Protein AF-A0A9P3B4S5-F1 (afdb_monomer)

Solvent-accessible surface area (backbone atoms only — not comparable to full-atom values): 8811 Å² total; per-residue (Å²): 119,95,88,66,79,85,85,87,73,61,95,88,62,80,88,89,76,61,98,82,65,89,79,79,86,78,86,81,92,60,98,66,88,87,84,85,86,88,80,89,87,71,66,85,89,54,86,69,94,66,66,44,65,79,72,59,53,69,78,61,46,70,78,46,54,72,68,53,29,35,75,46,56,59,28,41,37,67,58,89,98,48,100,57,43,72,52,51,95,89,36,63,26,24,54,78,72,66,72,42,51,73,68,60,48,49,53,54,48,51,54,62,72,64,51,84,52,72,72,78,72,51,63,70,92,78,108

Secondary structure (DSSP, 8-state):
-TT-------TT------TT----PPP--SSS-----------TTSPPSS-HHHHS-HHHHTTS-HHHHHHTTSS-B--TT-S-BS-BTTB-HHHHTTS--HHHHHHHHHHHHTSPPGGGS--GGG-

Foldseek 3Di:
DVPDDDDDDDPPDDDDDDPPDDDDDDDDPDPDDDDDDDDDDDQPVDDDPDQLVVPDDLVNLLVDDPVVCVRSLQWWHDDPPDLIDSDDPSHINCCVSVSDDPVVVVVVVVVVVPPDDPVNVDPPVVD

Sequence (127 aa):
MKQTIPAEMKTGDCLLIGGNVIHAMGENKTEMERKCIQLAVIPSFLTPAEAHPFIIKLETVNKLSKRTQRFVGFRSQYPRGSPGLWTKDYIELALHLGLDDLAGATEDLQDVLNQPKQWDTIDYDKV

Nearest PDB structures (foldseek):
  7fcb-assembly1_C-2  TM=8.392E-01  e=2.815E-03  Aspergillus sp.
  7eyr-assembly1_D-2  TM=8.411E-01  e=1.073E-02  Aspergillus sp.
  7eyr-assembly1_C  TM=8.334E-01  e=1.073E-02  Aspergillus sp.
  7eyr-assembly2_B-3  TM=8.833E-01  e=2.971E-02  Aspergillus sp.
  7eyr-assembly2_A  TM=8.397E-01  e=2.028E-02  Aspergillus sp.

Structure (mmCIF, N/CA/C/O backbone):
data_AF-A0A9P3B4S5-F1
#
_entry.id   AF-A0A9P3B4S5-F1
#
loop_
_atom_site.group_PDB
_atom_site.id
_atom_site.type_symbol
_atom_site.label_atom_id
_atom_site.label_alt_id
_atom_site.label_comp_id
_atom_site.label_asym_id
_atom_site.label_entity_id
_atom_site.label_seq_id
_atom_site.pdbx_PDB_ins_code
_atom_site.Cartn_x
_atom_site.Cartn_y
_atom_site.Cartn_z
_atom_site.occupancy
_atom_site.B_iso_or_equiv
_atom_site.auth_seq_id
_atom_site.auth_comp_id
_atom_site.auth_asym_id
_atom_site.auth_atom_id
_atom_site.pdbx_PDB_model_num
ATOM 1 N N . MET A 1 1 ? -8.907 -7.394 30.475 1.00 60.09 1 MET A N 1
ATOM 2 C CA . MET A 1 1 ? -9.456 -6.053 30.157 1.00 60.09 1 MET A CA 1
ATOM 3 C C . MET A 1 1 ? -8.805 -4.892 30.920 1.00 60.09 1 MET A C 1
ATOM 5 O O . MET A 1 1 ? -8.846 -3.791 30.405 1.00 60.09 1 MET A O 1
ATOM 9 N N . LYS A 1 2 ? -8.161 -5.068 32.090 1.00 78.19 2 LYS A N 1
ATOM 10 C CA . LYS A 1 2 ? -7.534 -3.941 32.830 1.00 78.19 2 LYS A CA 1
ATOM 11 C C . LYS A 1 2 ? -6.265 -3.335 32.189 1.00 78.19 2 LYS A C 1
ATOM 13 O O . LYS A 1 2 ? -5.714 -2.394 32.740 1.00 78.19 2 LYS A O 1
ATOM 18 N N . GLN A 1 3 ? -5.791 -3.881 31.069 1.00 91.88 3 GLN A N 1
ATOM 19 C CA . GLN A 1 3 ? -4.544 -3.468 30.401 1.00 91.88 3 GLN A CA 1
ATOM 20 C C . GLN A 1 3 ? -4.778 -2.909 28.988 1.00 91.88 3 GLN A C 1
ATOM 22 O O . GLN A 1 3 ? -3.834 -2.752 28.225 1.00 91.88 3 GLN A O 1
ATOM 27 N N . THR A 1 4 ? -6.032 -2.646 28.617 1.00 94.31 4 THR A N 1
ATOM 28 C CA . THR A 1 4 ? -6.397 -2.114 27.298 1.00 94.31 4 THR A CA 1
ATOM 29 C C . THR A 1 4 ? -6.997 -0.727 27.449 1.00 94.31 4 THR A C 1
ATOM 31 O O . THR A 1 4 ? -7.769 -0.501 28.380 1.00 94.31 4 THR A O 1
ATOM 34 N N . ILE A 1 5 ? -6.702 0.163 26.506 1.00 95.00 5 ILE A N 1
ATOM 35 C CA . ILE A 1 5 ? -7.352 1.471 26.373 1.00 95.00 5 ILE A CA 1
ATOM 36 C C . ILE A 1 5 ? -8.190 1.498 25.087 1.00 95.00 5 ILE A C 1
ATOM 38 O O . ILE A 1 5 ? -7.763 0.916 24.086 1.00 95.00 5 ILE A O 1
ATOM 42 N N . PRO A 1 6 ? -9.385 2.114 25.091 1.00 94.88 6 PRO A N 1
ATOM 43 C CA . PRO A 1 6 ? -10.161 2.285 23.872 1.00 94.88 6 PRO A CA 1
ATOM 44 C C . PRO A 1 6 ? -9.545 3.377 22.989 1.00 94.88 6 PRO A C 1
ATOM 46 O O . PRO A 1 6 ? -9.040 4.381 23.485 1.00 94.88 6 PRO A O 1
ATOM 49 N N . ALA A 1 7 ? -9.638 3.198 21.673 1.00 95.12 7 ALA A N 1
ATOM 50 C CA . ALA A 1 7 ? -9.416 4.271 20.712 1.00 95.12 7 ALA A CA 1
ATOM 51 C C . ALA A 1 7 ? -10.769 4.904 20.368 1.00 95.12 7 ALA A C 1
ATOM 53 O O . ALA A 1 7 ? -11.508 4.399 19.522 1.00 95.12 7 ALA A O 1
ATOM 54 N N . GLU A 1 8 ? -11.121 5.974 21.075 1.00 95.25 8 GLU A N 1
ATOM 55 C CA . GLU A 1 8 ? -12.325 6.752 20.787 1.00 95.25 8 GLU A CA 1
ATOM 56 C C . GLU A 1 8 ? -12.093 7.605 19.537 1.00 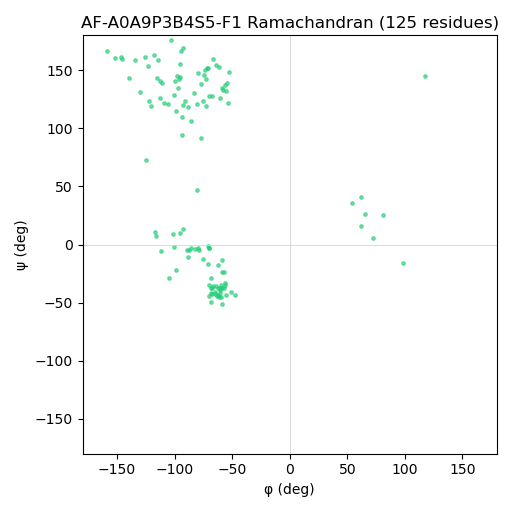95.25 8 GLU A C 1
ATOM 58 O O . GLU A 1 8 ? -11.133 8.369 19.469 1.00 95.25 8 GLU A O 1
ATOM 63 N N . MET A 1 9 ? -12.952 7.442 18.530 1.00 96.25 9 MET A N 1
ATOM 64 C CA . MET A 1 9 ? -12.760 8.022 17.201 1.00 96.25 9 MET A CA 1
ATOM 65 C C . MET A 1 9 ? -14.074 8.555 16.635 1.00 96.25 9 MET A C 1
ATOM 67 O O . MET A 1 9 ? -15.133 7.940 16.791 1.00 96.25 9 MET A O 1
ATOM 71 N N . LYS A 1 10 ? -13.993 9.676 15.922 1.00 96.44 10 LYS A N 1
ATOM 72 C CA . LYS A 1 10 ? -15.046 10.219 15.062 1.00 96.44 10 LYS A CA 1
ATOM 73 C C . LYS A 1 10 ? -14.860 9.730 13.624 1.00 96.44 10 LYS A C 1
ATOM 75 O O . LYS A 1 10 ? -13.839 9.154 13.256 1.00 96.44 10 LYS A O 1
ATOM 80 N N . THR A 1 11 ? -15.867 9.963 12.783 1.00 96.50 11 THR A N 1
ATOM 81 C CA . THR A 1 11 ? -15.740 9.685 11.344 1.00 96.50 11 THR A CA 1
ATOM 82 C C . THR A 1 11 ? -14.606 10.520 10.757 1.00 96.50 11 THR A C 1
ATOM 84 O O . THR A 1 11 ? -14.610 11.739 10.900 1.00 96.50 11 THR A O 1
ATOM 87 N N . GLY A 1 12 ? -13.664 9.855 10.088 1.00 96.25 12 GLY A N 1
ATOM 88 C CA . GLY A 1 12 ? -12.472 10.479 9.510 1.00 96.25 12 GLY A CA 1
ATOM 89 C C . GLY A 1 12 ? -11.215 10.354 10.372 1.00 96.25 12 GLY A C 1
ATOM 90 O O . GLY A 1 12 ? -10.120 10.500 9.833 1.00 96.25 12 GLY A O 1
ATOM 91 N N . ASP A 1 13 ? -11.343 10.016 11.658 1.00 97.62 13 ASP A N 1
ATOM 92 C CA . ASP A 1 13 ? -10.183 9.737 12.506 1.00 97.62 13 ASP A CA 1
ATOM 93 C C . ASP A 1 13 ? -9.526 8.407 12.104 1.00 97.62 13 ASP A C 1
ATOM 95 O O . ASP A 1 13 ? -10.176 7.483 11.601 1.00 97.62 13 ASP A O 1
ATOM 99 N N . CYS A 1 14 ? -8.2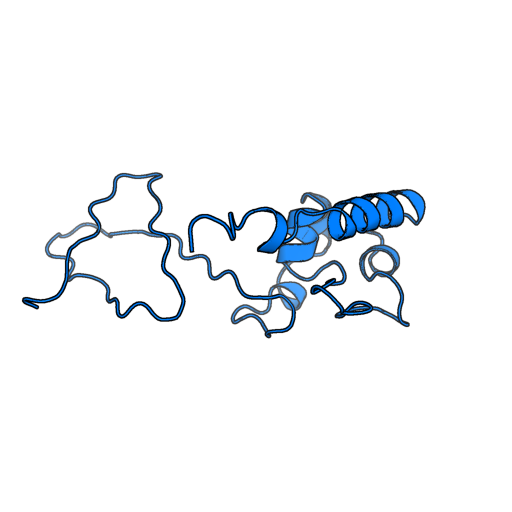19 8.299 12.343 1.00 96.88 14 CYS A N 1
ATOM 100 C CA . CYS A 1 14 ? -7.429 7.120 12.012 1.00 96.88 14 CYS A CA 1
ATOM 101 C C . CYS A 1 14 ? -6.593 6.670 13.212 1.00 96.88 14 CYS A C 1
ATOM 103 O O . CYS A 1 14 ? -5.872 7.467 13.813 1.00 96.88 14 CYS A O 1
ATOM 105 N N . LEU A 1 15 ? -6.649 5.373 13.513 1.00 96.25 15 LEU A N 1
ATOM 106 C CA . LEU A 1 15 ? -5.756 4.718 14.460 1.00 96.25 15 LEU A CA 1
ATOM 107 C C . LEU A 1 15 ? -4.633 4.008 13.694 1.00 96.25 15 LEU A C 1
ATOM 109 O O . LEU A 1 15 ? -4.884 3.044 12.971 1.00 96.25 15 LEU A O 1
ATOM 113 N N . LEU A 1 16 ? -3.394 4.463 13.885 1.00 96.38 16 LEU A N 1
ATOM 114 C CA . LEU A 1 16 ? -2.203 3.818 13.332 1.00 96.38 16 LEU A CA 1
ATOM 115 C C . LEU A 1 16 ? -1.644 2.806 14.331 1.00 96.38 16 LEU A C 1
ATOM 117 O O . LEU A 1 16 ? -1.313 3.152 15.464 1.00 96.38 16 LEU A O 1
ATOM 121 N N . ILE A 1 17 ? -1.523 1.554 13.894 1.00 94.75 17 ILE A N 1
ATOM 122 C CA . ILE A 1 17 ? -1.089 0.438 14.733 1.00 94.75 17 ILE A CA 1
ATOM 123 C C . ILE A 1 17 ? 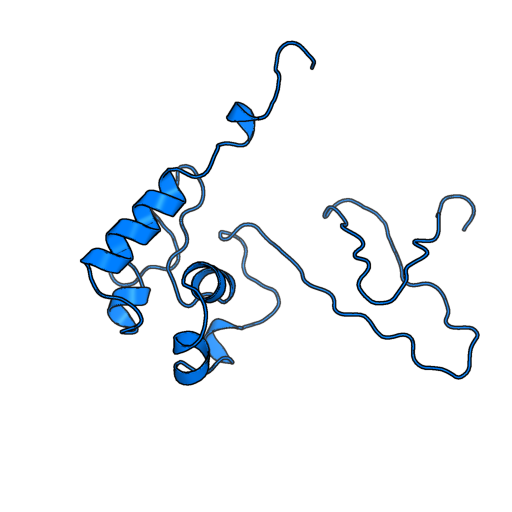0.158 -0.195 14.115 1.00 94.75 17 ILE A C 1
ATOM 125 O O . ILE A 1 17 ? 0.141 -0.621 12.962 1.00 94.75 17 ILE A O 1
ATOM 129 N N . GLY A 1 18 ? 1.246 -0.271 14.885 1.00 94.94 18 GLY A N 1
ATOM 130 C CA . GLY A 1 18 ? 2.432 -1.032 14.490 1.00 94.94 18 GLY A CA 1
ATOM 131 C C . GLY A 1 18 ? 2.186 -2.542 14.574 1.00 94.94 18 GLY A C 1
ATOM 132 O O . GLY A 1 18 ? 1.417 -2.997 15.417 1.00 94.94 18 GLY A O 1
ATOM 133 N N . GLY A 1 19 ? 2.887 -3.336 13.760 1.00 92.88 19 GLY A N 1
ATOM 134 C CA . GLY A 1 19 ? 2.671 -4.792 13.663 1.00 92.88 19 GLY A CA 1
ATOM 135 C C . GLY A 1 19 ? 2.857 -5.595 14.963 1.00 92.88 19 GLY A C 1
ATOM 136 O O . GLY A 1 19 ? 2.428 -6.740 15.029 1.00 92.88 19 GLY A O 1
ATOM 137 N N . ASN A 1 20 ? 3.446 -4.993 16.002 1.00 95.44 20 ASN A N 1
ATOM 138 C CA . ASN A 1 20 ? 3.691 -5.626 17.303 1.00 95.44 20 ASN A CA 1
ATOM 139 C C . ASN A 1 20 ? 2.666 -5.240 18.386 1.00 95.44 20 ASN A C 1
ATOM 141 O O . ASN A 1 20 ? 2.775 -5.690 19.526 1.00 95.44 20 ASN A O 1
ATOM 145 N N . VAL A 1 21 ? 1.700 -4.370 18.081 1.00 95.19 21 VAL A N 1
ATOM 146 C CA . VAL A 1 21 ? 0.714 -3.910 19.066 1.00 95.19 21 VAL A CA 1
ATOM 147 C C . VAL A 1 21 ? -0.385 -4.958 19.223 1.00 95.19 21 VAL A C 1
ATOM 149 O O . VAL A 1 21 ? -1.110 -5.263 18.276 1.00 95.19 21 VAL A O 1
ATOM 152 N N . ILE A 1 22 ? -0.557 -5.465 20.443 1.00 95.62 22 ILE A N 1
ATOM 153 C CA . ILE A 1 22 ? -1.678 -6.344 20.793 1.00 95.62 22 ILE A CA 1
ATOM 154 C C . ILE A 1 22 ? -2.951 -5.499 20.850 1.00 95.62 22 ILE A C 1
ATOM 156 O O . ILE A 1 22 ? -3.058 -4.576 21.657 1.00 95.62 22 ILE A O 1
ATOM 160 N N . HIS A 1 23 ? -3.922 -5.817 20.002 1.00 95.06 23 HIS A N 1
ATOM 161 C CA . HIS A 1 23 ? -5.187 -5.095 19.919 1.00 95.06 23 HIS A CA 1
ATOM 162 C C . HIS A 1 23 ? -6.336 -6.041 19.561 1.00 95.06 23 HIS A C 1
ATOM 164 O O . HIS A 1 23 ? -6.125 -7.150 19.073 1.00 95.06 23 HIS A O 1
ATOM 170 N N . ALA A 1 24 ? -7.562 -5.600 19.830 1.00 94.12 24 ALA A N 1
ATOM 171 C CA . ALA A 1 24 ? -8.786 -6.305 19.477 1.00 94.12 24 ALA A CA 1
ATOM 172 C C . ALA A 1 24 ? -9.925 -5.300 19.277 1.00 94.12 24 ALA A C 1
ATOM 174 O O . ALA A 1 24 ? -9.871 -4.172 19.771 1.00 94.12 24 ALA A O 1
ATOM 175 N N . MET A 1 25 ? -10.971 -5.722 18.572 1.00 92.69 25 MET A N 1
ATOM 176 C CA . MET A 1 25 ? -12.192 -4.931 18.447 1.00 92.69 25 MET A CA 1
ATOM 177 C C . MET A 1 25 ? -13.032 -5.038 19.722 1.00 92.69 25 MET A C 1
ATOM 179 O O . MET A 1 25 ? -13.190 -6.121 20.281 1.00 92.69 25 MET A O 1
ATOM 183 N N . GLY A 1 26 ? -13.591 -3.911 20.166 1.00 93.62 26 GLY A N 1
ATOM 184 C CA . GLY A 1 26 ? -14.559 -3.885 21.262 1.00 93.62 26 GLY A CA 1
ATOM 185 C C . GLY A 1 26 ? -15.931 -4.420 20.842 1.00 93.62 26 GLY A C 1
ATOM 186 O O . GLY A 1 26 ? -16.334 -4.271 19.682 1.00 93.62 26 GLY A O 1
ATOM 187 N N . GLU A 1 27 ? -16.646 -5.002 21.807 1.00 94.69 27 GLU A N 1
ATOM 188 C CA . GLU A 1 27 ? -18.044 -5.427 21.675 1.00 94.69 27 GLU A CA 1
ATOM 189 C C . GLU A 1 27 ? -18.931 -4.256 21.223 1.00 94.69 27 GLU A C 1
ATOM 191 O O . GLU A 1 27 ? -18.870 -3.162 21.790 1.00 94.69 27 GLU A O 1
ATOM 196 N N . ASN A 1 28 ? -19.773 -4.483 20.213 1.00 95.75 28 ASN A N 1
ATOM 197 C CA . ASN A 1 28 ? -20.792 -3.517 19.820 1.00 95.75 28 ASN A CA 1
ATOM 198 C C . ASN A 1 28 ? -22.048 -3.714 20.679 1.00 95.75 28 ASN A C 1
ATOM 200 O O . ASN A 1 28 ? -22.779 -4.678 20.485 1.00 95.75 28 ASN A O 1
ATOM 204 N N . LYS A 1 29 ? -22.293 -2.795 21.619 1.00 95.69 29 LYS A N 1
ATOM 205 C CA . LYS A 1 29 ? -23.451 -2.824 22.533 1.00 95.69 29 LYS A CA 1
ATOM 206 C C . LYS A 1 29 ? -24.663 -2.040 22.019 1.00 95.69 29 LYS A C 1
ATOM 208 O O . LYS A 1 29 ? -25.556 -1.714 22.794 1.00 95.69 29 LYS A O 1
ATOM 213 N N . THR A 1 30 ? -24.664 -1.673 20.741 1.00 95.62 30 THR A N 1
ATOM 214 C CA . THR A 1 30 ? -25.729 -0.888 20.108 1.00 95.62 30 THR A CA 1
ATOM 215 C C . THR A 1 30 ? -26.383 -1.687 18.988 1.00 95.62 30 THR A C 1
ATOM 217 O O . THR A 1 30 ? -25.803 -2.645 18.485 1.00 95.62 30 THR A O 1
ATOM 220 N N . GLU A 1 31 ? -27.568 -1.261 18.559 1.00 97.44 31 GLU A N 1
ATOM 221 C CA . GLU A 1 31 ? -28.265 -1.850 17.406 1.00 97.44 31 GLU A CA 1
ATOM 222 C C . GLU A 1 31 ? -27.711 -1.357 16.055 1.00 97.44 31 GLU A C 1
ATOM 224 O O . GLU A 1 31 ? -28.130 -1.819 14.997 1.00 97.44 31 GLU A O 1
ATOM 229 N N . MET A 1 32 ? -26.759 -0.419 16.071 1.00 96.25 32 MET A N 1
ATOM 230 C CA . MET A 1 32 ? -26.202 0.208 14.873 1.00 96.25 32 MET A CA 1
ATOM 231 C C . MET A 1 32 ? -24.918 -0.490 14.422 1.00 96.25 32 MET A C 1
ATOM 233 O O . MET A 1 32 ? -24.083 -0.876 15.240 1.00 96.25 32 MET A O 1
ATOM 237 N N . GLU A 1 33 ? -24.697 -0.590 13.110 1.00 95.19 33 GLU A N 1
ATOM 238 C CA . GLU A 1 33 ? -23.423 -1.079 12.574 1.00 95.19 33 GLU A CA 1
ATOM 239 C C . GLU A 1 33 ? -22.276 -0.097 12.854 1.00 95.19 33 GLU A C 1
ATOM 241 O O . GLU A 1 33 ? -22.329 1.076 12.474 1.00 95.19 33 GLU A O 1
ATOM 246 N N . ARG A 1 34 ? -21.180 -0.599 13.435 1.00 94.69 34 ARG A N 1
ATOM 247 C CA . ARG A 1 34 ? -19.915 0.137 13.542 1.00 94.69 34 ARG A CA 1
ATOM 248 C C . ARG A 1 34 ? -19.017 -0.208 12.355 1.00 94.69 34 ARG A C 1
ATOM 250 O O . ARG A 1 34 ? -18.492 -1.315 12.282 1.00 94.69 34 ARG A O 1
ATOM 257 N N . LYS A 1 35 ? -18.827 0.749 11.442 1.00 94.56 35 LYS A N 1
ATOM 258 C CA . LYS A 1 35 ? -18.026 0.581 10.216 1.00 94.56 35 LYS A CA 1
ATOM 259 C C . LYS A 1 35 ? -16.616 1.137 10.388 1.00 94.56 35 LYS A C 1
ATOM 261 O O . LYS A 1 35 ? -16.424 2.163 11.036 1.00 94.56 35 LYS A O 1
ATOM 266 N N . CYS A 1 36 ? -15.642 0.482 9.771 1.00 94.62 36 CYS A N 1
ATOM 267 C CA . CYS A 1 36 ? -14.289 0.998 9.605 1.00 94.62 36 CYS A CA 1
ATOM 268 C C . CYS A 1 36 ? -13.712 0.536 8.264 1.00 94.62 36 CYS A C 1
ATOM 270 O O . CYS A 1 36 ? -14.180 -0.439 7.678 1.00 94.62 36 CYS A O 1
ATOM 272 N N . ILE A 1 37 ? -12.692 1.249 7.791 1.00 95.69 37 ILE A N 1
ATOM 273 C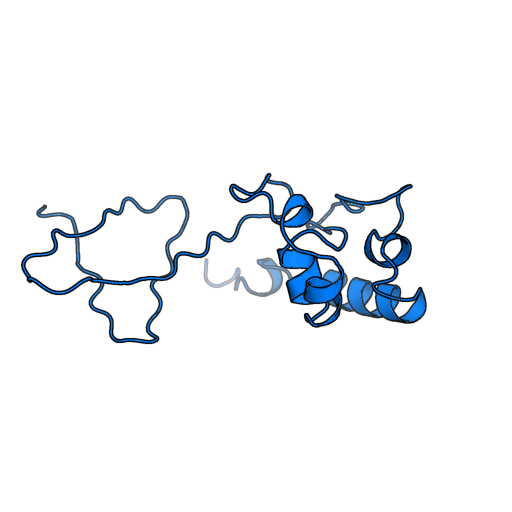 CA . ILE A 1 37 ? -11.838 0.804 6.692 1.00 95.69 37 ILE A CA 1
ATOM 274 C C . ILE A 1 37 ? -10.491 0.461 7.316 1.00 95.69 37 ILE A C 1
ATOM 276 O O . ILE A 1 37 ? -9.875 1.309 7.961 1.00 95.69 37 ILE A O 1
ATOM 280 N N . GLN A 1 38 ? -10.049 -0.780 7.138 1.00 93.50 38 GLN A N 1
ATOM 281 C CA . GLN A 1 38 ? -8.722 -1.215 7.550 1.00 93.50 38 GLN A CA 1
ATOM 282 C C . GLN A 1 38 ? -7.804 -1.232 6.330 1.00 93.50 38 GLN A C 1
ATOM 284 O O . GLN A 1 38 ? -8.132 -1.838 5.316 1.00 93.50 38 GLN A O 1
ATOM 289 N N . LEU A 1 39 ? -6.644 -0.589 6.449 1.00 93.94 39 LEU A N 1
ATOM 290 C CA . LEU A 1 39 ? -5.596 -0.609 5.434 1.00 93.94 39 LEU A CA 1
ATOM 291 C C . LEU A 1 39 ? -4.326 -1.180 6.059 1.00 93.94 39 LEU A C 1
ATOM 293 O O . LEU A 1 39 ? -3.796 -0.617 7.016 1.00 93.94 39 LEU A O 1
ATOM 297 N N . ALA A 1 40 ? -3.838 -2.296 5.521 1.00 93.31 40 ALA A N 1
ATOM 298 C CA . ALA A 1 40 ? -2.549 -2.855 5.904 1.00 93.31 40 ALA A CA 1
ATOM 299 C C . ALA A 1 40 ? -1.466 -2.327 4.957 1.00 93.31 40 ALA A C 1
ATOM 301 O O . ALA A 1 40 ? -1.527 -2.553 3.750 1.00 93.31 40 ALA A O 1
ATOM 302 N N . VAL A 1 41 ? -0.471 -1.631 5.507 1.00 93.94 41 VAL A N 1
ATOM 303 C CA . VAL A 1 41 ? 0.707 -1.178 4.758 1.00 93.94 41 VAL A CA 1
ATOM 304 C C . VAL A 1 41 ? 1.888 -2.049 5.154 1.00 93.94 41 VAL A C 1
ATOM 306 O O . VAL A 1 41 ? 2.250 -2.101 6.327 1.00 93.94 41 VAL A O 1
ATOM 309 N N . ILE A 1 42 ? 2.488 -2.726 4.180 1.00 93.50 42 ILE A N 1
ATOM 310 C CA . ILE A 1 42 ? 3.636 -3.609 4.393 1.00 93.50 42 ILE A CA 1
ATOM 311 C C . ILE A 1 42 ? 4.820 -3.170 3.526 1.00 93.50 42 ILE A C 1
ATOM 313 O O . ILE A 1 42 ? 4.614 -2.561 2.472 1.00 93.50 42 ILE A O 1
ATOM 317 N N . PRO A 1 43 ? 6.065 -3.472 3.934 1.00 92.44 43 PRO A N 1
ATOM 318 C CA . PRO A 1 43 ? 7.216 -3.347 3.053 1.00 92.44 43 PRO A CA 1
ATOM 319 C C . PRO A 1 43 ? 7.001 -4.129 1.757 1.00 92.44 43 PRO A C 1
ATOM 321 O O . PRO A 1 43 ? 6.523 -5.260 1.778 1.00 92.44 43 PRO A O 1
ATOM 324 N N . SER A 1 44 ? 7.402 -3.552 0.629 1.00 93.00 44 SER A N 1
ATOM 325 C CA . SER A 1 44 ? 7.108 -4.083 -0.707 1.00 93.00 44 SER A CA 1
ATOM 326 C C . SER A 1 44 ? 7.841 -5.378 -1.080 1.00 93.00 44 SER A C 1
ATOM 328 O O . SER A 1 44 ? 7.599 -5.935 -2.146 1.00 93.00 44 SER A O 1
ATOM 330 N N . PHE A 1 45 ? 8.718 -5.879 -0.206 1.00 92.94 45 PHE A N 1
ATOM 331 C CA . PHE A 1 45 ? 9.306 -7.216 -0.310 1.00 92.94 45 PHE A CA 1
ATOM 332 C C . PHE A 1 45 ? 8.456 -8.311 0.363 1.00 92.94 45 PHE A C 1
ATOM 334 O O . PHE A 1 45 ? 8.810 -9.484 0.283 1.00 92.94 45 PHE A O 1
ATOM 341 N N . LEU A 1 46 ? 7.359 -7.952 1.040 1.00 95.12 46 LEU A N 1
ATOM 342 C CA . LEU A 1 46 ? 6.388 -8.892 1.599 1.00 95.12 46 LEU A CA 1
ATOM 343 C C . LEU A 1 46 ? 5.174 -9.009 0.673 1.00 95.12 46 LEU A C 1
ATOM 345 O O . LEU A 1 46 ? 4.698 -8.015 0.124 1.00 95.12 46 LEU A O 1
ATOM 349 N N . THR A 1 47 ? 4.646 -10.222 0.524 1.00 96.19 47 THR A N 1
ATOM 350 C CA . THR A 1 47 ? 3.433 -10.467 -0.263 1.00 96.19 47 THR A CA 1
ATOM 351 C C . THR A 1 47 ? 2.203 -9.880 0.446 1.00 96.19 47 THR A C 1
ATOM 353 O O . THR A 1 47 ? 1.985 -10.194 1.619 1.00 96.19 47 THR A O 1
ATOM 356 N N . PRO A 1 48 ? 1.383 -9.052 -0.229 1.00 95.50 48 PRO A N 1
ATOM 357 C CA . PRO A 1 48 ? 0.141 -8.535 0.343 1.00 95.50 48 PRO A CA 1
ATOM 358 C C . PRO A 1 48 ? -0.885 -9.630 0.642 1.00 95.50 48 PRO A C 1
ATOM 360 O O . PRO A 1 48 ? -0.916 -10.666 -0.019 1.00 95.50 48 PRO A O 1
ATOM 363 N N . ALA A 1 49 ? -1.770 -9.3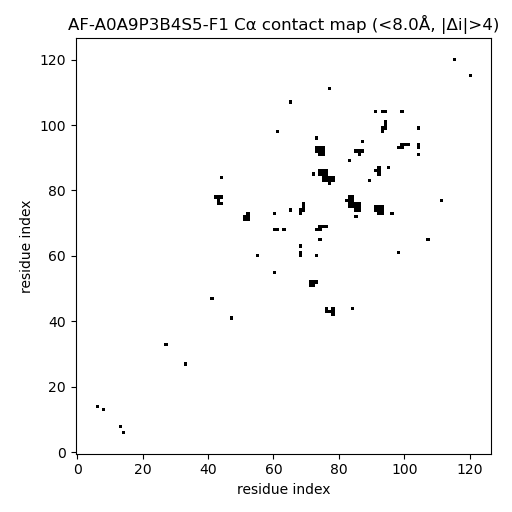63 1.605 1.00 94.69 49 ALA A N 1
ATOM 364 C CA . ALA A 1 49 ? -2.906 -10.240 1.893 1.00 94.69 49 ALA A CA 1
ATOM 365 C C . ALA A 1 49 ? -3.961 -10.210 0.772 1.00 94.69 49 ALA A C 1
ATOM 367 O O . ALA A 1 49 ? -4.575 -11.231 0.472 1.00 94.69 49 ALA A O 1
ATOM 368 N N . GLU A 1 50 ? -4.159 -9.049 0.138 1.00 94.94 50 GLU A N 1
ATOM 369 C CA . GLU A 1 50 ? -5.069 -8.894 -0.995 1.00 94.94 50 GLU A CA 1
ATOM 370 C C . GLU A 1 50 ? -4.328 -8.965 -2.332 1.00 94.94 50 GLU A C 1
ATOM 372 O O . GLU A 1 50 ? -3.304 -8.320 -2.556 1.00 94.94 50 GLU A O 1
ATOM 377 N N . ALA A 1 51 ? -4.899 -9.721 -3.264 1.00 96.06 51 ALA A N 1
ATOM 378 C CA . ALA A 1 51 ? -4.349 -9.981 -4.587 1.00 96.06 51 ALA A CA 1
ATOM 379 C C . ALA A 1 51 ? -4.616 -8.827 -5.582 1.00 96.06 51 ALA A C 1
ATOM 381 O O . ALA A 1 51 ? -5.051 -9.073 -6.708 1.00 96.06 51 ALA A O 1
ATOM 382 N N . HIS A 1 52 ? -4.375 -7.568 -5.186 1.00 96.06 52 HIS A N 1
ATOM 383 C CA . HIS A 1 52 ? -4.679 -6.371 -5.992 1.00 96.06 52 HIS A CA 1
ATOM 384 C C . HIS A 1 52 ? -4.220 -6.440 -7.463 1.00 96.06 52 HIS A C 1
ATOM 386 O O . HIS A 1 52 ? -5.042 -6.118 -8.327 1.00 96.06 52 HIS A O 1
ATOM 392 N N . PRO A 1 53 ? -2.998 -6.921 -7.785 1.00 94.38 53 PRO A N 1
ATOM 393 C CA . PRO A 1 53 ? -2.535 -7.034 -9.173 1.00 94.38 53 PRO A CA 1
ATOM 394 C C . PRO A 1 53 ? -3.413 -7.915 -10.068 1.00 94.38 53 PRO A C 1
ATOM 396 O O . PRO A 1 53 ? -3.404 -7.759 -11.284 1.00 94.38 53 PRO A O 1
ATOM 399 N N . PHE A 1 54 ? -4.171 -8.841 -9.476 1.00 96.06 54 PHE A N 1
ATOM 400 C CA . PHE A 1 54 ? -5.008 -9.796 -10.201 1.00 96.06 54 PHE A CA 1
ATOM 401 C C . PHE A 1 54 ? -6.481 -9.377 -10.278 1.00 96.06 54 PHE A C 1
ATOM 403 O O . PHE A 1 54 ? -7.201 -9.848 -11.156 1.00 96.06 54 PHE A O 1
ATOM 410 N N . ILE A 1 55 ? -6.944 -8.517 -9.366 1.00 97.25 55 ILE A N 1
ATOM 411 C CA . ILE A 1 55 ? -8.368 -8.151 -9.247 1.00 97.25 55 ILE A CA 1
ATOM 412 C C . ILE A 1 55 ? -8.680 -6.755 -9.792 1.00 97.25 55 ILE A C 1
ATOM 414 O O . ILE A 1 55 ? -9.800 -6.510 -10.244 1.00 97.25 55 ILE A O 1
ATOM 418 N N . ILE A 1 56 ? -7.719 -5.825 -9.764 1.00 97.50 56 ILE A N 1
ATOM 419 C CA . ILE A 1 56 ? -7.937 -4.465 -10.261 1.00 97.50 56 ILE A CA 1
ATOM 420 C C . ILE A 1 56 ? -7.730 -4.452 -11.777 1.00 97.50 56 ILE A C 1
ATOM 422 O O . ILE A 1 56 ? -6.724 -4.923 -12.296 1.00 97.50 56 ILE A O 1
ATOM 426 N N . LYS A 1 57 ? -8.685 -3.879 -12.511 1.00 98.06 57 LYS A N 1
ATOM 427 C CA . LYS A 1 57 ? -8.571 -3.730 -13.966 1.00 98.06 57 LYS A CA 1
ATOM 428 C C . LYS A 1 57 ? -7.556 -2.645 -14.317 1.00 98.06 57 LYS A C 1
ATOM 430 O O . LYS A 1 57 ? -7.554 -1.578 -13.704 1.00 98.06 57 LYS A O 1
ATOM 435 N N . LEU A 1 58 ? -6.788 -2.859 -15.384 1.00 97.62 58 LEU A N 1
ATOM 436 C CA . LEU A 1 58 ? -5.815 -1.879 -15.882 1.00 97.62 58 LEU A CA 1
ATOM 437 C C . LEU A 1 58 ? -6.456 -0.513 -16.207 1.00 97.62 58 LEU A C 1
ATOM 439 O O . LEU A 1 58 ? -5.853 0.531 -15.975 1.00 97.62 58 LEU A O 1
ATOM 443 N N . GLU A 1 59 ? -7.710 -0.497 -16.670 1.00 97.56 59 GLU A N 1
ATOM 444 C CA . GLU A 1 59 ? -8.477 0.740 -16.899 1.00 97.56 59 GLU A CA 1
ATOM 445 C C . GLU A 1 59 ? -8.671 1.564 -15.612 1.00 97.56 59 GLU A C 1
ATOM 447 O O . GLU A 1 59 ? -8.615 2.793 -15.636 1.00 97.56 59 GLU A O 1
ATOM 452 N N . THR A 1 60 ? -8.878 0.899 -14.472 1.00 98.12 60 THR A N 1
ATOM 453 C CA . THR A 1 60 ? -8.973 1.560 -13.166 1.00 98.12 60 THR A CA 1
ATOM 454 C C . THR A 1 60 ? -7.610 2.097 -12.743 1.00 98.12 60 THR A C 1
ATOM 456 O O . THR A 1 60 ? -7.516 3.242 -12.315 1.00 98.12 60 THR A O 1
ATOM 459 N N . VAL A 1 61 ? -6.552 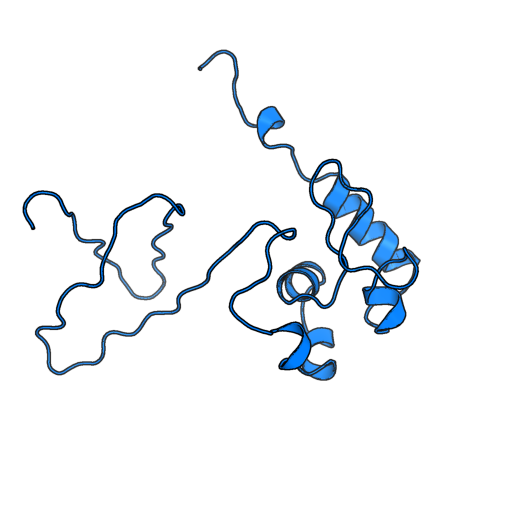1.299 -12.911 1.00 98.19 61 VAL A N 1
ATOM 460 C CA . VAL A 1 61 ? -5.171 1.655 -12.539 1.00 98.19 61 VAL A CA 1
ATOM 461 C C . VAL A 1 61 ? -4.671 2.884 -13.295 1.00 98.19 61 VAL A C 1
ATOM 463 O O . VAL A 1 61 ? -4.045 3.755 -12.693 1.00 98.19 61 VAL A O 1
ATOM 466 N N . ASN A 1 62 ? -5.013 3.008 -14.579 1.00 97.19 62 ASN A N 1
ATOM 467 C CA . ASN A 1 62 ? -4.664 4.162 -15.414 1.00 97.19 62 ASN A CA 1
ATOM 468 C C . ASN A 1 62 ? -5.160 5.509 -14.859 1.00 97.19 62 ASN A C 1
ATOM 470 O O . ASN A 1 62 ? -4.593 6.549 -15.173 1.00 97.19 62 ASN A O 1
ATOM 474 N N . LYS A 1 63 ? -6.202 5.505 -14.020 1.00 97.50 63 LYS A N 1
ATOM 475 C CA . LYS A 1 63 ? -6.778 6.718 -13.415 1.00 97.50 63 LYS A CA 1
ATOM 476 C C . LYS A 1 63 ? -6.112 7.087 -12.081 1.00 97.50 63 LYS A C 1
ATOM 478 O O . LYS A 1 63 ? -6.461 8.101 -11.482 1.00 97.50 63 LYS A O 1
ATOM 483 N N . LEU A 1 64 ? -5.197 6.255 -11.581 1.00 97.50 64 LEU A N 1
ATOM 484 C CA . LEU A 1 64 ? -4.542 6.421 -10.284 1.00 97.50 64 LEU A CA 1
ATOM 485 C C . LEU A 1 64 ? -3.195 7.138 -10.423 1.00 97.50 64 LEU A C 1
ATOM 487 O O . LEU A 1 64 ? -2.529 7.044 -11.449 1.00 97.50 64 LEU A O 1
ATOM 491 N N . SER A 1 65 ? -2.750 7.794 -9.348 1.00 97.06 65 SER A N 1
ATOM 492 C CA . SER A 1 65 ? -1.394 8.359 -9.279 1.00 97.06 65 SER A CA 1
ATOM 493 C C . SER A 1 65 ? -0.320 7.268 -9.397 1.00 97.06 65 SER A C 1
ATOM 495 O O . SER A 1 65 ? -0.545 6.143 -8.944 1.00 97.06 65 SER A O 1
ATOM 497 N N . LYS A 1 66 ? 0.881 7.602 -9.896 1.00 96.62 66 LYS A N 1
ATOM 498 C CA . LYS A 1 66 ? 2.023 6.663 -9.978 1.00 96.62 66 LYS A CA 1
ATOM 499 C C . LYS A 1 66 ? 2.294 5.962 -8.636 1.00 96.62 66 LYS A C 1
ATOM 501 O O . LYS A 1 66 ? 2.459 4.744 -8.576 1.00 96.62 66 LYS A O 1
ATOM 506 N N . ARG A 1 67 ? 2.210 6.711 -7.527 1.00 94.56 67 ARG A N 1
ATOM 507 C CA . ARG A 1 67 ? 2.346 6.179 -6.161 1.00 94.56 67 ARG A CA 1
ATOM 508 C C . ARG A 1 67 ? 1.274 5.145 -5.824 1.00 94.56 67 ARG A C 1
ATOM 510 O O . ARG A 1 67 ? 1.596 4.100 -5.267 1.00 94.56 67 ARG A O 1
ATOM 517 N N . THR A 1 68 ? 0.013 5.416 -6.149 1.00 96.31 68 THR A N 1
ATOM 518 C CA . THR A 1 68 ? -1.083 4.473 -5.894 1.00 96.31 68 THR A CA 1
ATOM 519 C C . THR A 1 68 ? -0.964 3.240 -6.787 1.00 96.31 68 THR A C 1
ATOM 521 O O . THR A 1 68 ? -1.114 2.137 -6.277 1.00 96.3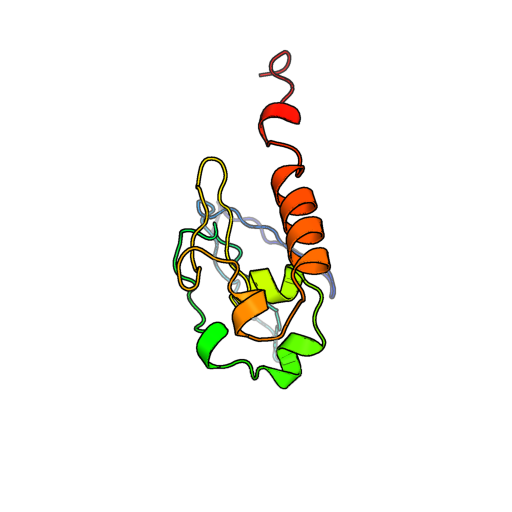1 68 THR A O 1
ATOM 524 N N . GLN A 1 69 ? -0.6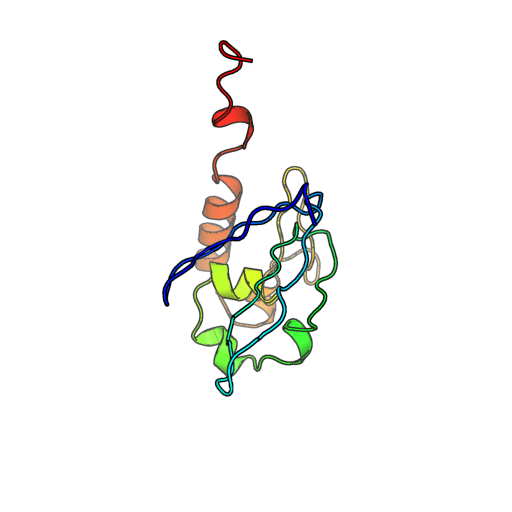24 3.396 -8.073 1.00 97.75 69 GLN A N 1
ATOM 525 C CA . GLN A 1 69 ? -0.368 2.271 -8.985 1.00 97.75 69 GLN A CA 1
ATOM 526 C C . GLN A 1 69 ? 0.711 1.332 -8.422 1.00 97.75 69 GLN A C 1
ATOM 528 O O . GLN A 1 69 ? 0.529 0.115 -8.412 1.00 97.75 69 GLN A O 1
ATOM 533 N N . ARG A 1 70 ? 1.800 1.894 -7.875 1.00 95.81 70 ARG A N 1
ATOM 534 C CA . ARG A 1 70 ? 2.836 1.136 -7.159 1.00 95.81 70 ARG A CA 1
ATOM 535 C C . ARG A 1 70 ? 2.289 0.444 -5.915 1.00 95.81 70 ARG A C 1
ATOM 537 O O . ARG A 1 70 ? 2.587 -0.725 -5.702 1.00 95.81 70 ARG A O 1
ATOM 544 N N . PHE A 1 71 ? 1.470 1.132 -5.123 1.00 95.44 71 PHE A N 1
ATOM 545 C CA . PHE A 1 71 ? 0.875 0.583 -3.902 1.00 95.44 71 PHE A CA 1
ATOM 546 C C . PHE A 1 71 ? 0.003 -0.653 -4.166 1.00 95.44 71 PHE A C 1
ATOM 548 O O . PHE A 1 71 ? -0.000 -1.585 -3.369 1.00 95.44 71 PHE A O 1
ATOM 555 N N . VAL A 1 72 ? -0.693 -0.687 -5.308 1.00 96.75 72 VAL A N 1
ATOM 556 C CA . VAL A 1 72 ? -1.537 -1.822 -5.717 1.00 96.75 72 VAL A CA 1
ATOM 557 C C . VAL A 1 72 ? -0.831 -2.822 -6.647 1.00 96.75 72 VAL A C 1
ATOM 559 O O . VAL A 1 72 ? -1.475 -3.721 -7.179 1.00 96.75 72 VAL A O 1
ATOM 562 N N . GLY A 1 73 ? 0.490 -2.693 -6.823 1.00 96.75 73 GLY A N 1
ATOM 563 C CA . GLY A 1 73 ? 1.343 -3.676 -7.503 1.00 96.75 73 GLY A CA 1
ATOM 564 C C . GLY A 1 73 ? 1.340 -3.626 -9.036 1.00 96.75 73 GLY A C 1
ATOM 565 O O . GLY A 1 73 ? 1.656 -4.624 -9.679 1.00 96.75 73 GLY A O 1
ATOM 566 N N . PHE A 1 74 ? 1.026 -2.470 -9.627 1.00 97.94 74 PHE A N 1
ATOM 567 C CA . PHE A 1 74 ? 1.092 -2.228 -11.079 1.00 97.94 74 PHE A CA 1
ATOM 568 C C . PHE A 1 74 ? 2.342 -1.440 -11.510 1.00 97.94 74 PHE A C 1
ATOM 570 O O . PHE A 1 74 ? 2.458 -1.024 -12.659 1.00 97.94 74 PHE A O 1
ATOM 577 N N . ARG A 1 75 ? 3.287 -1.236 -10.589 1.00 97.44 75 ARG A N 1
ATOM 578 C CA . ARG A 1 75 ? 4.636 -0.715 -10.852 1.00 97.44 75 ARG A CA 1
ATOM 579 C C . ARG A 1 75 ? 5.660 -1.555 -10.103 1.00 97.44 75 ARG A C 1
ATOM 581 O O . ARG A 1 75 ? 5.300 -2.189 -9.099 1.00 97.44 75 ARG A O 1
ATOM 588 N N . SER A 1 76 ? 6.916 -1.531 -10.541 1.00 97.19 76 SER A N 1
ATOM 589 C CA . SER A 1 76 ? 7.978 -2.210 -9.793 1.00 97.19 76 SER A CA 1
ATOM 590 C C . SER A 1 76 ? 8.212 -1.523 -8.449 1.00 97.19 76 SER A C 1
ATOM 592 O O . SER A 1 76 ? 7.845 -0.363 -8.205 1.00 97.19 76 SER A O 1
ATOM 594 N N . GLN A 1 77 ? 8.820 -2.282 -7.548 1.00 95.75 77 GLN A N 1
ATOM 595 C CA . GLN A 1 77 ? 9.082 -1.886 -6.176 1.00 95.75 77 GLN A CA 1
ATOM 596 C C . GLN A 1 77 ? 10.579 -1.704 -5.980 1.00 95.75 77 GLN A C 1
ATOM 598 O O . GLN A 1 77 ? 11.364 -2.539 -6.414 1.00 95.75 77 GLN A O 1
ATOM 603 N N . TYR A 1 78 ? 10.977 -0.668 -5.251 1.00 92.94 78 TYR A N 1
ATOM 604 C CA . TYR A 1 78 ? 12.387 -0.381 -4.993 1.00 92.94 78 TYR A CA 1
ATOM 605 C C . TYR A 1 78 ? 12.638 -0.276 -3.486 1.00 92.94 78 TYR A C 1
ATOM 607 O O . TYR A 1 78 ? 12.794 0.827 -2.959 1.00 92.94 78 TYR A O 1
ATOM 615 N N . PRO A 1 79 ? 12.626 -1.406 -2.746 1.00 90.00 79 PRO A N 1
ATOM 616 C CA . PRO A 1 79 ? 13.103 -1.407 -1.370 1.00 90.00 79 PRO A CA 1
ATOM 617 C C . PRO A 1 79 ? 14.514 -0.819 -1.281 1.00 90.00 79 PRO A C 1
ATOM 619 O O . PRO A 1 79 ? 15.328 -0.969 -2.192 1.00 90.00 79 PRO A O 1
ATOM 622 N N . ARG A 1 80 ? 14.835 -0.175 -0.159 1.00 83.38 80 ARG A N 1
ATOM 623 C CA . ARG A 1 80 ? 16.163 0.421 0.036 1.00 83.38 80 ARG A CA 1
ATOM 624 C C . ARG A 1 80 ? 17.263 -0.634 -0.105 1.00 83.38 80 ARG A C 1
ATOM 626 O O . ARG A 1 80 ? 17.164 -1.709 0.477 1.00 83.38 80 ARG A O 1
ATOM 633 N N . GLY A 1 81 ? 18.308 -0.304 -0.864 1.00 82.38 81 GLY A N 1
ATOM 634 C CA . GLY A 1 81 ? 19.426 -1.214 -1.137 1.00 82.38 81 GLY A CA 1
ATOM 635 C C . GLY A 1 81 ? 19.092 -2.369 -2.089 1.00 82.38 81 GLY A C 1
ATOM 636 O O . GLY A 1 81 ? 19.934 -3.238 -2.294 1.00 82.38 81 GLY A O 1
ATOM 637 N N . SER A 1 82 ? 17.891 -2.392 -2.674 1.00 86.50 82 SER A N 1
ATOM 638 C CA . SER A 1 82 ? 17.497 -3.364 -3.692 1.00 86.50 82 SER A CA 1
ATOM 639 C C . SER A 1 82 ? 17.683 -2.779 -5.097 1.00 86.50 82 SER A C 1
ATOM 641 O O . SER A 1 82 ? 17.364 -1.607 -5.303 1.00 86.50 82 SER A O 1
ATOM 643 N N . PRO A 1 83 ? 18.118 -3.581 -6.089 1.00 87.44 83 PRO A N 1
ATOM 644 C CA . PRO A 1 83 ? 18.113 -3.175 -7.497 1.00 87.44 83 PRO A CA 1
ATOM 645 C C . PRO A 1 83 ? 16.697 -3.101 -8.105 1.00 87.44 83 PRO A C 1
ATOM 647 O O . PRO A 1 83 ? 16.555 -2.754 -9.274 1.00 87.44 83 PRO A O 1
ATOM 650 N N . GLY A 1 84 ? 15.658 -3.430 -7.332 1.00 92.38 84 GLY A N 1
ATOM 651 C CA . GLY A 1 84 ? 14.268 -3.477 -7.772 1.00 92.38 84 GLY A CA 1
ATOM 652 C C . GLY A 1 84 ? 13.682 -4.884 -7.658 1.00 92.38 84 GLY A C 1
ATOM 653 O O . GLY A 1 84 ? 14.365 -5.888 -7.854 1.00 92.38 84 GLY A O 1
ATOM 654 N N . LEU A 1 85 ? 12.396 -4.951 -7.331 1.00 95.31 85 LEU A N 1
ATOM 655 C CA . LEU A 1 85 ? 11.569 -6.154 -7.278 1.00 95.31 85 LEU A CA 1
ATOM 656 C C . LEU A 1 85 ? 10.334 -5.945 -8.152 1.00 95.31 85 LEU A C 1
ATOM 658 O O . LEU A 1 85 ? 9.943 -4.807 -8.404 1.00 95.31 85 LEU A O 1
ATOM 662 N N . TRP A 1 86 ? 9.665 -7.038 -8.528 1.00 96.94 86 TRP A N 1
ATOM 663 C CA . TRP A 1 86 ? 8.400 -6.976 -9.270 1.00 96.94 86 TRP A CA 1
ATOM 664 C C . TRP A 1 86 ? 8.539 -6.297 -10.645 1.00 96.94 86 TRP A C 1
ATOM 666 O O . TRP A 1 86 ? 7.707 -5.494 -11.057 1.00 96.94 86 TRP A O 1
ATOM 676 N N . THR A 1 87 ? 9.639 -6.609 -11.328 1.00 96.25 87 THR A N 1
ATOM 677 C CA . THR A 1 87 ? 9.989 -6.092 -12.652 1.00 96.25 87 THR A CA 1
ATOM 678 C C . THR A 1 87 ? 9.531 -7.049 -13.750 1.00 96.25 87 THR A C 1
ATOM 680 O O . THR A 1 87 ? 9.239 -8.222 -13.499 1.00 96.25 87 THR A O 1
ATOM 683 N N . LYS A 1 88 ? 9.532 -6.568 -14.994 1.00 96.62 88 LYS A N 1
ATOM 684 C CA . LYS A 1 88 ? 9.511 -7.434 -16.175 1.00 96.62 88 LYS A CA 1
ATOM 685 C C . LYS A 1 88 ? 10.835 -7.291 -16.906 1.00 96.62 88 LYS A C 1
ATOM 687 O O . LYS A 1 88 ? 11.213 -6.181 -17.253 1.00 96.62 88 LYS A O 1
ATOM 692 N N . ASP A 1 89 ? 11.521 -8.404 -17.155 1.00 95.62 89 ASP A N 1
ATOM 693 C CA . ASP A 1 89 ? 12.811 -8.425 -17.860 1.00 95.62 89 ASP A CA 1
ATOM 694 C C . ASP A 1 89 ? 13.857 -7.480 -17.227 1.00 95.62 89 ASP A C 1
ATOM 696 O O . ASP A 1 89 ? 14.638 -6.847 -17.929 1.00 95.62 89 ASP A O 1
ATOM 700 N N . TYR A 1 90 ? 13.852 -7.356 -15.890 1.00 92.62 90 TYR A N 1
ATOM 701 C CA . TYR A 1 90 ? 14.675 -6.400 -15.123 1.00 92.62 90 TYR A CA 1
ATOM 702 C C . TYR A 1 90 ? 14.410 -4.913 -15.427 1.00 92.62 90 TYR A C 1
ATOM 704 O O . TYR A 1 90 ? 15.194 -4.049 -15.041 1.00 92.62 90 TYR A O 1
ATOM 712 N N . ILE A 1 91 ? 13.283 -4.604 -16.066 1.00 92.94 91 ILE A N 1
ATOM 713 C CA . ILE A 1 91 ? 12.840 -3.254 -16.417 1.00 92.94 91 ILE A CA 1
ATOM 714 C C . ILE A 1 91 ? 11.557 -2.915 -15.647 1.00 92.94 91 ILE A C 1
ATOM 716 O O . ILE A 1 91 ? 10.832 -3.796 -15.172 1.00 92.94 91 ILE A O 1
ATOM 720 N N . GLU A 1 92 ? 11.286 -1.617 -15.516 1.00 96.12 92 GLU A N 1
ATOM 721 C CA . GLU A 1 92 ? 10.088 -1.106 -14.865 1.00 96.12 92 GLU A CA 1
ATOM 722 C C . GLU A 1 92 ? 8.797 -1.701 -15.455 1.00 96.12 92 GLU A C 1
ATOM 724 O O . GLU A 1 92 ? 8.500 -1.548 -16.642 1.00 96.12 92 GLU A O 1
ATOM 729 N N . LEU A 1 93 ? 7.999 -2.345 -14.598 1.00 97.50 93 LEU A N 1
ATOM 730 C CA . LEU A 1 93 ? 6.734 -2.985 -14.951 1.00 97.50 93 LEU A CA 1
ATOM 731 C C . LEU A 1 93 ? 5.740 -2.016 -15.609 1.00 97.50 93 LEU A C 1
ATOM 733 O O . LEU A 1 93 ? 5.053 -2.412 -16.552 1.00 97.50 93 LEU A O 1
ATOM 737 N N . ALA A 1 94 ? 5.679 -0.756 -15.165 1.00 97.56 94 ALA A N 1
ATOM 738 C CA . ALA A 1 94 ? 4.769 0.243 -15.730 1.00 97.56 94 ALA A CA 1
ATOM 739 C C . ALA A 1 94 ? 4.947 0.426 -17.247 1.00 97.56 94 ALA A C 1
ATOM 741 O O . ALA A 1 94 ? 3.956 0.609 -17.954 1.00 97.56 94 ALA A O 1
ATOM 742 N N . LEU A 1 95 ? 6.184 0.311 -17.750 1.00 97.50 95 LEU A N 1
ATOM 743 C CA . LEU A 1 95 ? 6.487 0.411 -19.181 1.00 97.50 95 LEU A CA 1
ATOM 744 C C . LEU A 1 95 ? 5.853 -0.735 -19.966 1.00 97.50 95 LEU A C 1
ATOM 746 O O . LEU A 1 95 ? 5.300 -0.537 -21.043 1.00 97.50 95 LEU A O 1
ATOM 750 N N . HIS A 1 96 ? 5.895 -1.946 -19.410 1.00 97.38 96 HIS A N 1
ATOM 751 C CA . HIS A 1 96 ? 5.270 -3.098 -20.045 1.00 97.38 96 HIS A CA 1
ATOM 752 C C . HIS A 1 96 ? 3.746 -3.008 -20.064 1.00 97.38 96 HIS A C 1
ATOM 754 O O . HIS A 1 96 ? 3.115 -3.418 -21.036 1.00 97.38 96 HIS A O 1
ATOM 760 N N . LEU A 1 97 ? 3.165 -2.483 -18.988 1.00 97.50 97 LEU A N 1
ATOM 761 C CA . LEU A 1 97 ? 1.720 -2.345 -18.843 1.00 97.50 97 LEU A CA 1
ATOM 762 C C . LEU A 1 97 ? 1.155 -1.130 -19.595 1.00 97.50 97 LEU A C 1
ATOM 764 O O . LEU A 1 97 ? -0.058 -0.933 -19.586 1.00 97.50 97 LEU A O 1
ATOM 768 N N . GLY A 1 98 ? 2.008 -0.316 -20.229 1.00 97.31 98 GLY A N 1
ATOM 769 C CA . GLY A 1 98 ? 1.598 0.911 -20.915 1.00 97.31 98 GLY A CA 1
ATOM 770 C C . GLY A 1 98 ? 1.050 1.981 -19.967 1.00 97.31 98 GLY A C 1
ATOM 771 O O . GLY A 1 98 ? 0.220 2.787 -20.376 1.00 97.31 98 GLY A O 1
ATOM 772 N N . LEU A 1 99 ? 1.474 1.963 -18.698 1.00 97.31 99 LEU A N 1
ATOM 773 C CA . LEU A 1 99 ? 1.075 2.929 -17.664 1.00 97.31 99 LEU A CA 1
ATOM 774 C C . LEU A 1 99 ? 1.984 4.164 -17.618 1.00 97.31 99 LEU A C 1
ATOM 776 O O . LEU A 1 99 ? 1.696 5.111 -16.885 1.00 97.31 99 LEU A O 1
ATOM 780 N N . ASP A 1 100 ? 3.110 4.123 -18.326 1.00 96.81 100 ASP A N 1
ATOM 781 C CA . ASP A 1 100 ? 4.083 5.208 -18.407 1.00 96.81 100 ASP A CA 1
ATOM 782 C C . ASP A 1 100 ? 4.942 5.068 -19.668 1.00 96.81 100 ASP A C 1
ATOM 784 O O . ASP A 1 100 ? 4.987 3.999 -20.287 1.00 96.81 100 ASP A O 1
ATOM 788 N N . ASP A 1 101 ? 5.661 6.134 -20.004 1.00 96.56 101 ASP A N 1
ATOM 789 C CA . ASP A 1 101 ? 6.766 6.093 -20.958 1.00 96.56 101 ASP A CA 1
ATOM 790 C C . ASP A 1 101 ? 8.124 6.116 -20.234 1.00 96.56 101 ASP A C 1
ATOM 792 O O . ASP A 1 101 ? 8.203 6.193 -19.005 1.00 96.56 101 ASP A O 1
ATOM 796 N N . LEU A 1 102 ? 9.223 6.004 -20.989 1.00 95.50 102 LEU A N 1
ATOM 797 C CA . LEU A 1 102 ? 10.563 5.944 -20.400 1.00 95.50 102 LEU A CA 1
ATOM 798 C C . LEU A 1 102 ? 10.920 7.219 -19.623 1.00 95.50 102 LEU A C 1
ATOM 800 O O . LEU A 1 102 ? 11.578 7.130 -18.585 1.00 95.50 102 LEU A O 1
ATOM 804 N N . ALA A 1 103 ? 10.500 8.389 -20.107 1.00 96.25 103 ALA A N 1
ATOM 805 C CA . ALA A 1 103 ? 10.801 9.658 -19.456 1.00 96.25 103 ALA A CA 1
ATOM 806 C C . ALA A 1 103 ? 10.061 9.752 -18.115 1.00 96.25 103 ALA A C 1
ATOM 808 O O . ALA A 1 103 ? 10.688 9.979 -17.078 1.00 96.25 103 ALA A O 1
ATOM 809 N N . GLY A 1 104 ? 8.756 9.476 -18.119 1.00 95.00 104 GLY A N 1
ATOM 810 C CA . GLY A 1 104 ? 7.922 9.502 -16.925 1.00 95.00 104 GLY A CA 1
ATOM 811 C C . GLY A 1 104 ? 8.278 8.412 -15.911 1.00 95.00 104 GLY A C 1
ATOM 812 O O . GLY A 1 104 ? 8.232 8.670 -14.705 1.00 95.00 104 GLY A O 1
ATOM 813 N N . ALA A 1 105 ? 8.681 7.221 -16.357 1.00 93.94 105 ALA A N 1
ATOM 814 C CA . ALA A 1 105 ? 9.164 6.167 -15.466 1.00 93.94 105 ALA A CA 1
ATOM 815 C C . ALA A 1 105 ? 10.504 6.536 -14.807 1.00 93.94 105 ALA A C 1
ATOM 817 O O . ALA A 1 105 ? 10.710 6.248 -13.628 1.00 93.94 105 ALA A O 1
ATOM 818 N N . THR A 1 106 ? 11.400 7.199 -15.545 1.00 93.81 106 THR A N 1
ATOM 819 C CA . THR A 1 106 ? 12.702 7.641 -15.019 1.00 93.81 106 THR A CA 1
ATOM 820 C C . THR A 1 106 ? 12.537 8.738 -13.969 1.00 93.81 106 THR A C 1
ATOM 822 O O . THR A 1 106 ? 13.178 8.677 -12.922 1.00 93.81 106 THR A O 1
ATOM 825 N N . GLU A 1 107 ? 11.649 9.704 -14.213 1.00 95.00 107 GLU A N 1
ATOM 826 C CA . GLU A 1 107 ? 11.307 10.757 -13.248 1.00 95.00 107 GLU A CA 1
ATOM 827 C C . GLU A 1 107 ? 10.766 10.165 -11.934 1.00 95.00 107 GLU A C 1
ATOM 829 O O . GLU A 1 107 ? 11.293 10.440 -10.859 1.00 95.00 107 GLU A O 1
ATOM 834 N N . ASP A 1 108 ? 9.777 9.271 -12.019 1.00 93.50 108 ASP A N 1
ATOM 835 C CA . ASP A 1 108 ? 9.178 8.612 -10.848 1.00 93.50 108 ASP A CA 1
ATOM 836 C C . ASP A 1 108 ? 10.189 7.727 -10.099 1.00 93.50 108 ASP A C 1
ATOM 838 O O . ASP A 1 108 ? 10.179 7.674 -8.869 1.00 93.50 108 ASP A O 1
ATOM 842 N N . LEU A 1 109 ? 11.111 7.066 -10.806 1.00 91.12 109 LEU A N 1
ATOM 843 C CA . LEU A 1 109 ? 12.201 6.334 -10.161 1.00 91.12 109 LEU A CA 1
ATOM 844 C C . LEU A 1 109 ? 13.150 7.278 -9.413 1.00 91.12 109 LEU A C 1
ATOM 846 O O . LEU A 1 109 ? 13.538 6.975 -8.284 1.00 91.12 109 LEU A O 1
ATOM 850 N N . GLN A 1 110 ? 13.502 8.421 -10.003 1.00 92.06 110 GLN A N 1
ATOM 851 C CA . GLN A 1 110 ? 14.347 9.414 -9.346 1.00 92.06 110 GLN A CA 1
ATOM 852 C C . GLN A 1 110 ? 13.687 9.941 -8.067 1.00 92.06 110 GLN A C 1
ATOM 854 O O . GLN A 1 110 ? 14.352 10.027 -7.032 1.00 92.06 110 GLN A O 1
ATOM 859 N N . ASP A 1 111 ? 12.379 10.203 -8.105 1.00 89.62 111 ASP A N 1
ATOM 860 C CA . ASP A 1 111 ? 11.600 10.587 -6.928 1.00 89.62 111 ASP A CA 1
ATOM 861 C C . ASP A 1 111 ? 11.646 9.513 -5.839 1.00 89.62 111 ASP A C 1
ATOM 863 O O . ASP A 1 111 ? 11.866 9.831 -4.671 1.00 89.62 111 ASP A O 1
ATOM 867 N N . VAL A 1 112 ? 11.483 8.234 -6.200 1.00 87.56 112 VAL A N 1
ATOM 868 C CA . VAL A 1 112 ? 11.560 7.107 -5.254 1.0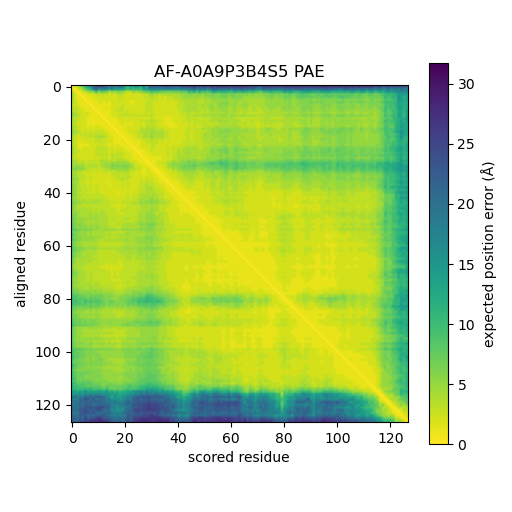0 87.56 112 VAL A CA 1
ATOM 869 C C . VAL A 1 112 ? 12.949 6.995 -4.623 1.00 87.56 112 VAL A C 1
ATOM 871 O O . VAL A 1 112 ? 13.052 6.815 -3.409 1.00 87.56 112 VAL A O 1
ATOM 874 N N . LEU A 1 113 ? 14.012 7.125 -5.418 1.00 85.50 113 LEU A N 1
ATOM 875 C CA . LEU A 1 113 ? 15.395 7.039 -4.939 1.00 85.50 113 LEU A CA 1
ATOM 876 C C . LEU A 1 113 ? 15.786 8.223 -4.042 1.00 85.50 113 LEU A C 1
ATOM 878 O O . LEU A 1 113 ? 16.614 8.059 -3.145 1.00 85.50 113 LEU A O 1
ATOM 882 N N . ASN A 1 114 ? 15.168 9.386 -4.256 1.00 87.12 114 ASN A N 1
ATOM 883 C CA . ASN A 1 114 ? 15.409 10.606 -3.488 1.00 87.12 114 ASN A CA 1
ATOM 884 C C . ASN A 1 114 ? 14.582 10.700 -2.197 1.00 87.12 114 ASN A C 1
ATOM 886 O O . ASN A 1 114 ? 14.743 11.665 -1.447 1.00 87.12 114 ASN A O 1
ATOM 890 N N . GLN A 1 115 ? 13.696 9.737 -1.912 1.00 81.31 115 GLN A N 1
ATOM 891 C CA . GLN A 1 115 ? 12.906 9.769 -0.682 1.00 81.31 115 GLN A CA 1
ATOM 892 C C . GLN A 1 115 ? 13.821 9.770 0.554 1.00 81.31 115 GLN A C 1
ATOM 894 O O . GLN A 1 115 ? 14.757 8.963 0.622 1.00 81.31 115 GLN A O 1
ATOM 899 N N . PRO A 1 116 ? 13.540 10.629 1.554 1.00 78.12 116 PRO A N 1
ATOM 900 C CA . PRO A 1 116 ? 14.385 10.766 2.732 1.00 78.12 116 PRO A CA 1
ATOM 901 C C . PRO A 1 116 ? 14.557 9.422 3.438 1.00 78.12 116 PRO A C 1
ATOM 903 O O . PRO A 1 116 ? 13.612 8.628 3.588 1.00 78.12 116 PRO A O 1
ATOM 906 N N . LYS A 1 117 ? 15.788 9.132 3.859 1.00 71.19 117 LYS A N 1
ATOM 907 C CA . LYS A 1 117 ? 16.092 7.890 4.560 1.00 71.19 117 LYS A CA 1
ATOM 908 C C . LYS A 1 117 ? 15.658 8.052 6.011 1.00 71.19 117 LYS A C 1
ATOM 910 O O . LYS A 1 117 ? 15.695 9.135 6.576 1.00 71.19 117 LYS A O 1
ATOM 915 N N . GLN A 1 118 ? 15.230 6.960 6.637 1.00 65.38 118 GLN A N 1
ATOM 916 C CA . GLN A 1 118 ? 14.763 7.010 8.028 1.00 65.38 118 GLN A CA 1
ATOM 917 C C . GLN A 1 118 ? 15.871 7.526 8.959 1.00 65.38 118 GLN A C 1
ATOM 919 O O . GLN A 1 118 ? 15.597 8.315 9.853 1.00 65.38 118 GLN A O 1
ATOM 924 N N . TRP A 1 119 ? 17.124 7.144 8.709 1.00 61.03 119 TRP A N 1
ATOM 925 C CA . TRP A 1 119 ? 18.282 7.656 9.443 1.00 61.03 119 TRP A CA 1
ATOM 926 C C . TRP A 1 119 ? 18.629 9.117 9.130 1.00 61.03 119 TRP A C 1
ATOM 928 O O . TRP A 1 119 ? 19.292 9.744 9.940 1.00 61.03 119 TRP A O 1
ATOM 938 N N . ASP A 1 120 ? 18.128 9.693 8.034 1.00 60.94 120 ASP A N 1
ATOM 939 C CA . ASP A 1 120 ? 18.243 11.137 7.770 1.00 60.94 120 ASP A CA 1
ATOM 940 C C . ASP A 1 120 ? 17.268 11.949 8.650 1.00 60.94 120 ASP A C 1
ATOM 942 O O . ASP A 1 120 ? 17.353 13.171 8.725 1.00 60.94 120 ASP A O 1
ATOM 946 N N . THR A 1 121 ? 16.318 11.269 9.307 1.00 62.50 121 THR A N 1
ATOM 947 C CA . THR A 1 121 ? 15.305 11.867 10.195 1.00 62.50 121 THR A CA 1
ATOM 948 C C . THR A 1 121 ? 15.498 11.504 11.668 1.00 62.50 121 THR A C 1
ATOM 950 O O . THR A 1 121 ? 14.766 12.006 12.521 1.00 62.50 121 THR A O 1
ATOM 953 N N . ILE A 1 122 ? 16.460 10.625 11.974 1.00 60.31 122 ILE A N 1
ATOM 954 C CA . ILE A 1 122 ? 16.823 10.264 13.345 1.00 60.31 122 ILE A CA 1
ATOM 955 C C . ILE A 1 122 ? 17.879 11.259 13.818 1.00 60.31 122 ILE A C 1
ATOM 957 O O . ILE A 1 122 ? 18.968 11.339 13.256 1.00 60.31 122 ILE A O 1
ATOM 961 N N . ASP A 1 123 ? 17.550 12.005 14.866 1.00 67.75 123 ASP A N 1
ATOM 962 C CA . ASP A 1 123 ? 18.516 12.819 15.594 1.00 67.75 123 ASP A CA 1
ATOM 963 C C . ASP A 1 123 ? 19.337 11.895 16.502 1.00 67.75 123 ASP A C 1
ATOM 965 O O . ASP A 1 123 ? 18.920 11.570 17.614 1.00 67.75 123 ASP A O 1
ATOM 969 N N . TYR A 1 124 ? 20.469 11.409 15.989 1.00 67.81 124 TYR A N 1
ATOM 970 C CA . TYR A 1 124 ? 21.367 10.511 16.720 1.00 67.81 124 TYR A CA 1
ATOM 971 C C . TYR A 1 124 ? 21.960 11.147 17.984 1.00 67.81 124 TYR A C 1
ATOM 973 O O . TYR A 1 124 ? 22.397 10.412 18.863 1.00 67.81 124 TYR A O 1
ATOM 981 N N . ASP A 1 125 ? 21.920 12.476 18.111 1.00 73.31 125 ASP A N 1
ATOM 982 C CA . ASP A 1 125 ? 22.371 13.190 19.308 1.00 73.31 125 ASP A CA 1
ATOM 983 C C . ASP A 1 125 ? 21.297 13.212 20.418 1.00 73.31 125 ASP A C 1
ATOM 985 O O . ASP A 1 125 ? 21.542 13.706 21.521 1.00 73.31 125 ASP A O 1
ATOM 989 N N . LYS A 1 126 ? 20.095 12.676 20.146 1.00 61.53 126 LYS A N 1
ATOM 990 C CA . LYS A 1 126 ? 18.969 12.570 21.093 1.00 61.53 126 LYS A CA 1
ATOM 991 C C . LYS A 1 126 ? 18.553 11.132 21.428 1.00 61.53 126 LYS A C 1
ATOM 993 O O . LYS A 1 126 ? 17.518 10.958 22.078 1.00 61.53 126 LYS A O 1
ATOM 998 N N . VAL A 1 127 ? 19.311 10.125 20.985 1.00 53.12 127 VAL A N 1
ATOM 999 C CA . VAL A 1 127 ? 19.066 8.694 21.263 1.00 53.12 127 VAL A CA 1
ATOM 1000 C C . VAL A 1 127 ? 20.030 8.175 22.319 1.00 53.12 127 VAL A C 1
ATOM 1002 O O . VAL A 1 127 ? 21.235 8.484 22.219 1.00 53.12 127 VAL A O 1
#

InterPro domains:
  IPR008775 Phytanoyl-CoA dioxygenase-like [PF05721] (2-36)

Mean predicted aligned error: 5.56 Å

Radius of gyration: 19.38 Å; Cα contacts (8 Å, |Δi|>4): 71; chains: 1; bounding box: 51×24×54 Å

pLDDT: mean 91.51, std 9.83, range [53.12, 98.19]

Organism: NCBI:txid1517512